Protein AF-I3TFP0-F1 (afdb_monomer_lite)

Secondary structure (DSSP, 8-state):
---TTS-HHHHHHHHHHHHTTS-HHHHHHHHTS-HHHHHHHHTTSS---HHHHHHHHHT--HHHHHHHHHHHHHHHHHHHHHHHHT--SHHHHHHHHHHHHHHHH--

Sequence (107 aa):
MSFHWVSREARLKIIDVLLSSRSIKQLASELGVSPTAVRKYVYRRAYPDDEVISRALSILAPYEKERVYEVLIEDILSSVKTLITMIDDPRLREKARERIVESVAGE

Foldseek 3Di:
DAPVLQDQVLQLQLLVLVVVPDPLCVLCVQLVHDSVVSVCSVVVVDGDHRSSVVSSQVPDDPVSNVVSVVSVVVSVVVVLVVVLVPDPDPVVSVVSVVVVCVVVVPD

pLDDT: mean 95.13, std 6.59, range [49.34, 98.5]

Radius of gyration: 16.87 Å; chains: 1; bounding box: 36×32×44 Å

Structure (mmCIF, N/CA/C/O backbone):
data_AF-I3TFP0-F1
#
_entry.id   AF-I3TFP0-F1
#
loop_
_atom_site.group_PDB
_atom_site.id
_atom_site.type_symbol
_atom_site.label_atom_id
_atom_site.label_alt_id
_atom_site.label_comp_id
_atom_site.label_asym_id
_atom_site.label_entity_id
_atom_site.label_seq_id
_atom_site.pdbx_PDB_ins_code
_atom_site.Cartn_x
_atom_site.Cartn_y
_atom_site.Cartn_z
_atom_site.occupancy
_atom_site.B_iso_or_equiv
_atom_site.auth_seq_id
_atom_site.auth_comp_id
_atom_site.auth_asym_id
_atom_site.auth_atom_id
_ato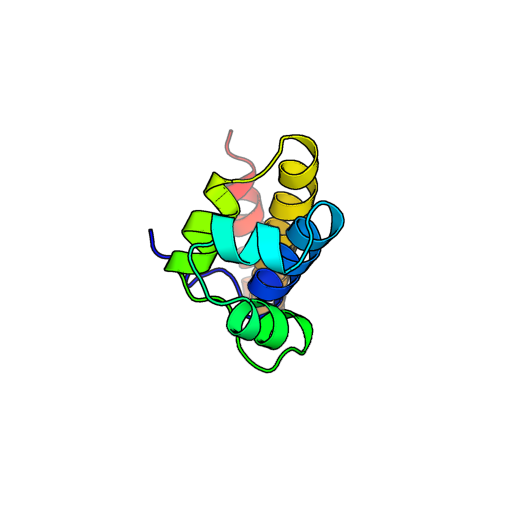m_site.pdbx_PDB_model_num
ATOM 1 N N . MET A 1 1 ? -12.456 8.762 -5.636 1.00 70.94 1 MET A N 1
ATOM 2 C CA . MET A 1 1 ? -11.221 8.709 -6.449 1.00 70.94 1 MET A CA 1
ATOM 3 C C . MET A 1 1 ? -10.911 7.243 -6.704 1.00 70.94 1 MET A C 1
ATOM 5 O O . MET A 1 1 ? -11.124 6.454 -5.794 1.00 70.94 1 MET A O 1
ATOM 9 N N . SER A 1 2 ? -10.514 6.869 -7.922 1.00 84.12 2 SER A N 1
ATOM 10 C CA . SER A 1 2 ? -10.136 5.482 -8.216 1.00 84.12 2 SER A CA 1
ATOM 11 C C . SER A 1 2 ? -8.702 5.221 -7.753 1.00 84.12 2 SER A C 1
ATOM 13 O O . SER A 1 2 ? -7.820 6.049 -7.978 1.00 84.12 2 SER A O 1
ATOM 15 N N . PHE A 1 3 ? -8.482 4.068 -7.128 1.00 90.75 3 PHE A N 1
ATOM 16 C CA . PHE A 1 3 ? -7.178 3.601 -6.651 1.00 90.75 3 PHE A CA 1
ATOM 17 C C . PHE A 1 3 ? -6.794 2.268 -7.298 1.00 90.75 3 PHE A C 1
ATOM 19 O O . PHE A 1 3 ? -6.021 1.502 -6.727 1.00 90.75 3 PHE A O 1
ATOM 26 N N . HIS A 1 4 ? -7.323 1.956 -8.486 1.00 88.62 4 HIS A N 1
ATOM 27 C CA . HIS A 1 4 ? -7.092 0.668 -9.160 1.00 88.62 4 HIS A CA 1
ATOM 28 C C . HIS A 1 4 ? -5.609 0.328 -9.390 1.00 88.62 4 HIS A C 1
ATOM 30 O O . HIS A 1 4 ? -5.279 -0.846 -9.527 1.00 88.62 4 HIS A O 1
ATOM 36 N N . TRP A 1 5 ? -4.727 1.330 -9.405 1.00 91.69 5 TRP A N 1
ATOM 37 C CA . TRP A 1 5 ? -3.278 1.155 -9.520 1.00 91.69 5 TRP A CA 1
ATOM 38 C C . TRP A 1 5 ? -2.608 0.664 -8.228 1.00 91.69 5 TRP A C 1
ATOM 40 O O . TRP A 1 5 ? -1.507 0.135 -8.296 1.00 91.69 5 TRP A O 1
ATOM 50 N N . VAL A 1 6 ? -3.263 0.807 -7.070 1.00 96.19 6 VAL A N 1
ATOM 51 C CA . VAL A 1 6 ? -2.765 0.299 -5.787 1.00 96.19 6 VAL A CA 1
ATOM 52 C C . VAL A 1 6 ? -3.083 -1.186 -5.695 1.00 96.19 6 VAL A C 1
ATOM 54 O O . VAL A 1 6 ? -4.260 -1.580 -5.652 1.00 96.19 6 VAL A O 1
ATOM 57 N N . SER A 1 7 ? -2.044 -2.012 -5.626 1.00 96.75 7 SER A N 1
ATOM 58 C CA . SER A 1 7 ? -2.194 -3.457 -5.546 1.00 96.75 7 SER A CA 1
ATOM 59 C C . SER A 1 7 ? -2.953 -3.884 -4.293 1.00 96.75 7 SER A C 1
ATOM 61 O O . SER A 1 7 ? -2.982 -3.214 -3.258 1.00 96.75 7 SER A O 1
ATOM 63 N N . ARG A 1 8 ? -3.558 -5.069 -4.366 1.00 96.88 8 ARG A N 1
ATOM 64 C CA . ARG A 1 8 ? -4.233 -5.696 -3.225 1.00 96.88 8 ARG A CA 1
ATOM 65 C C . ARG A 1 8 ? -3.334 -5.797 -1.990 1.00 96.88 8 ARG A C 1
ATOM 67 O O . ARG A 1 8 ? -3.826 -5.624 -0.880 1.00 96.88 8 ARG A O 1
ATOM 74 N N . GLU A 1 9 ? -2.041 -6.039 -2.183 1.00 97.00 9 GLU A N 1
ATOM 75 C CA . GLU A 1 9 ? -1.086 -6.155 -1.082 1.00 97.00 9 GLU A CA 1
ATOM 76 C C . GLU A 1 9 ? -0.750 -4.789 -0.477 1.00 97.00 9 GLU A C 1
ATOM 78 O O . GLU A 1 9 ? -0.789 -4.627 0.741 1.00 97.00 9 GLU A O 1
ATOM 83 N N . ALA A 1 10 ? -0.509 -3.772 -1.307 1.00 98.19 10 ALA A N 1
ATOM 84 C CA . ALA A 1 10 ? -0.268 -2.414 -0.825 1.00 98.19 10 ALA A CA 1
ATOM 85 C C . ALA A 1 10 ? -1.462 -1.872 -0.025 1.00 98.19 10 ALA A C 1
ATOM 87 O O . ALA A 1 10 ? -1.290 -1.290 1.044 1.00 98.19 10 ALA A O 1
ATOM 88 N N . ARG A 1 11 ? -2.690 -2.161 -0.466 1.00 98.31 11 ARG A N 1
ATOM 89 C CA . ARG A 1 11 ? -3.919 -1.820 0.272 1.00 98.31 11 ARG A CA 1
ATOM 90 C C . ARG A 1 11 ? -3.949 -2.405 1.675 1.00 98.31 11 ARG A C 1
ATOM 92 O O . ARG A 1 11 ? -4.363 -1.735 2.614 1.00 98.31 11 ARG A O 1
ATOM 99 N N . LEU A 1 12 ? -3.518 -3.652 1.820 1.00 98.44 12 LEU A N 1
ATOM 100 C CA . LEU A 1 12 ? -3.440 -4.320 3.112 1.00 98.44 12 LEU A CA 1
ATOM 101 C C . LEU A 1 12 ? -2.348 -3.715 3.997 1.00 98.44 12 LEU A C 1
ATOM 103 O O . LEU A 1 12 ? -2.609 -3.438 5.165 1.00 98.44 12 LEU A O 1
ATOM 107 N N . LYS A 1 13 ? -1.172 -3.424 3.431 1.00 98.38 13 LYS A N 1
ATOM 108 C CA . LYS A 1 13 ? -0.085 -2.735 4.141 1.00 98.38 13 LYS A CA 1
ATOM 109 C C . LYS A 1 13 ? -0.514 -1.359 4.664 1.00 98.38 13 LYS A C 1
ATOM 111 O O . LYS A 1 13 ? -0.168 -1.009 5.787 1.00 98.38 13 LYS A O 1
ATOM 116 N N . ILE A 1 14 ? -1.311 -0.600 3.907 1.00 98.38 14 ILE A N 1
ATOM 117 C CA . ILE A 1 14 ? -1.872 0.685 4.368 1.00 98.38 14 ILE A CA 1
ATOM 118 C C . ILE A 1 14 ? -2.727 0.488 5.627 1.00 98.38 14 ILE A C 1
ATOM 120 O O . ILE A 1 14 ? -2.596 1.242 6.590 1.00 98.38 14 ILE A O 1
ATOM 124 N N . ILE A 1 15 ? -3.570 -0.550 5.655 1.00 98.31 15 ILE A N 1
ATOM 125 C CA . ILE A 1 15 ? -4.359 -0.892 6.847 1.00 98.31 15 ILE A CA 1
ATOM 126 C C . ILE A 1 15 ? -3.449 -1.269 8.021 1.00 98.31 15 ILE A C 1
ATOM 128 O O . ILE A 1 15 ? -3.716 -0.846 9.144 1.00 98.31 15 ILE A O 1
ATOM 132 N N . ASP A 1 16 ? -2.367 -2.008 7.777 1.00 98.19 16 ASP A N 1
ATOM 133 C CA . ASP A 1 16 ? -1.413 -2.380 8.827 1.00 98.19 16 ASP A CA 1
ATOM 134 C C . ASP A 1 16 ? -0.699 -1.151 9.416 1.00 98.19 16 ASP A C 1
ATOM 136 O O . ASP A 1 16 ? -0.523 -1.065 10.633 1.00 98.19 16 ASP A O 1
ATOM 140 N N . VAL A 1 17 ? -0.336 -0.166 8.582 1.00 98.19 17 VAL A N 1
ATOM 141 C CA . VAL A 1 17 ? 0.236 1.108 9.050 1.00 98.19 17 VAL A CA 1
ATOM 142 C C . VAL A 1 17 ? -0.755 1.833 9.959 1.00 98.19 17 VAL A C 1
ATOM 144 O O . VAL A 1 17 ? -0.382 2.229 11.062 1.00 98.19 17 VAL A O 1
ATOM 147 N N . LEU A 1 18 ? -2.023 1.939 9.560 1.00 98.00 18 LEU A N 1
ATOM 148 C CA . LEU A 1 18 ? -3.059 2.585 10.372 1.00 98.00 18 LEU A CA 1
ATOM 149 C C . LEU A 1 18 ? -3.339 1.839 11.687 1.00 98.00 18 LEU A C 1
ATOM 151 O O . LEU A 1 18 ? -3.553 2.451 12.730 1.00 98.00 18 LEU A O 1
ATOM 155 N N . LEU A 1 19 ? -3.303 0.506 11.677 1.00 97.75 19 LEU A N 1
ATOM 156 C CA . LEU A 1 19 ? -3.468 -0.303 12.890 1.00 97.75 19 LEU A CA 1
ATOM 157 C C . LEU A 1 19 ? -2.283 -0.201 13.857 1.00 97.75 19 LEU A C 1
ATOM 159 O O . LEU A 1 19 ? -2.417 -0.599 15.012 1.00 97.75 19 LEU A O 1
ATOM 163 N N . SER A 1 20 ? -1.141 0.343 13.427 1.00 96.19 20 SER A N 1
ATOM 164 C CA . SER A 1 20 ? -0.002 0.560 14.327 1.00 96.19 20 SER A CA 1
ATOM 165 C C . SER A 1 20 ? -0.242 1.676 15.350 1.00 96.19 20 SER A C 1
ATOM 167 O O . SER A 1 20 ? 0.425 1.706 16.381 1.00 96.19 20 SER A O 1
ATOM 169 N N . SER A 1 21 ? -1.220 2.553 15.104 1.00 94.19 21 SER A N 1
ATOM 170 C CA . SER A 1 21 ? -1.582 3.670 15.986 1.00 94.19 21 SER A CA 1
ATOM 171 C C . SER A 1 21 ? -3.004 3.575 16.555 1.00 94.19 21 SER A C 1
ATOM 173 O O . SER A 1 21 ? -3.354 4.318 17.474 1.00 94.19 21 SER A O 1
ATOM 175 N N . ARG A 1 22 ? -3.843 2.677 16.018 1.00 95.44 22 ARG A N 1
ATOM 176 C CA . ARG A 1 22 ? -5.285 2.602 16.300 1.00 95.44 22 ARG A CA 1
ATOM 177 C C . ARG A 1 22 ? -5.715 1.181 16.620 1.00 95.44 22 ARG A C 1
ATOM 179 O O . ARG A 1 22 ? -5.270 0.212 16.012 1.00 95.44 22 ARG A O 1
ATOM 186 N N . SER A 1 23 ? -6.698 1.047 17.507 1.00 98.25 23 SER A N 1
ATOM 187 C CA . SER A 1 23 ? -7.410 -0.223 17.667 1.00 98.25 23 SER A CA 1
ATOM 188 C C . SER A 1 23 ? -8.276 -0.539 16.440 1.00 98.25 23 SER A C 1
ATOM 190 O O . SER A 1 23 ? -8.765 0.356 15.752 1.00 98.25 23 SER A O 1
ATOM 192 N N . ILE A 1 24 ? -8.586 -1.825 16.230 1.00 98.31 24 ILE A N 1
ATOM 193 C CA . ILE A 1 24 ? -9.523 -2.284 15.185 1.00 98.31 24 ILE A CA 1
ATOM 194 C C . ILE A 1 24 ? -10.860 -1.530 15.242 1.00 98.31 24 ILE A C 1
ATOM 196 O O . ILE A 1 24 ? -11.441 -1.225 14.204 1.00 98.31 24 ILE A O 1
ATOM 200 N N . LYS A 1 25 ? -11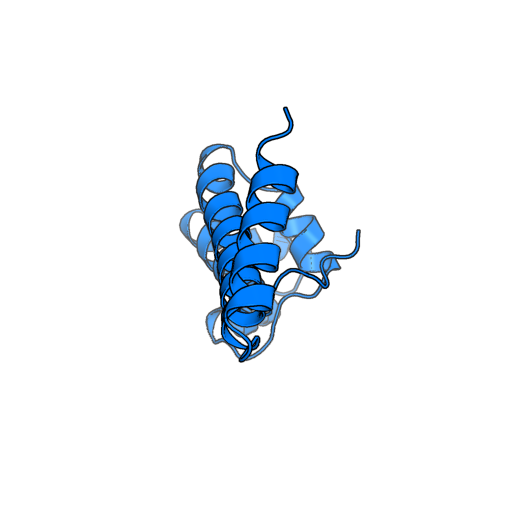.370 -1.244 16.448 1.00 98.31 25 LYS A N 1
ATOM 201 C CA . LYS A 1 25 ? -12.657 -0.558 16.627 1.00 98.31 25 LYS A CA 1
ATOM 202 C C . LYS A 1 25 ? -12.578 0.908 16.193 1.00 98.31 25 LYS A C 1
ATOM 204 O O . LYS A 1 25 ? -13.491 1.368 15.515 1.00 98.31 25 LYS A O 1
ATOM 209 N N . GLN A 1 26 ? -11.506 1.610 16.569 1.00 98.31 26 GLN A N 1
ATOM 210 C CA . GLN A 1 26 ? -11.269 2.997 16.152 1.00 98.31 26 GLN A CA 1
ATOM 211 C C . GLN A 1 26 ? -11.116 3.078 14.636 1.00 98.31 26 GLN A C 1
ATOM 213 O O . GLN A 1 26 ? -11.874 3.793 13.988 1.00 98.31 26 GLN A O 1
ATOM 218 N N . LEU A 1 27 ? -10.237 2.250 14.064 1.00 98.38 27 LEU A N 1
ATOM 219 C CA . LEU A 1 27 ? -9.998 2.255 12.627 1.00 98.38 27 LEU A CA 1
ATOM 220 C C . LEU A 1 27 ? -11.265 1.915 11.831 1.00 98.38 27 LEU A C 1
ATOM 222 O O . LEU A 1 27 ? -11.551 2.552 10.826 1.00 98.38 27 LEU A O 1
ATOM 226 N N . ALA A 1 28 ? -12.062 0.945 12.286 1.00 98.50 28 ALA A N 1
ATOM 227 C CA . ALA A 1 28 ? -13.334 0.618 11.643 1.00 98.50 28 ALA A CA 1
ATOM 228 C C . ALA A 1 28 ? -14.296 1.816 11.618 1.00 98.50 28 ALA A C 1
ATOM 230 O O . ALA A 1 28 ? -14.922 2.074 10.591 1.00 98.50 28 ALA A O 1
ATOM 231 N N . SER A 1 29 ? -14.377 2.558 12.727 1.00 98.31 29 SER A N 1
ATOM 232 C CA . SER A 1 29 ? -15.199 3.766 12.823 1.00 98.31 29 SER A CA 1
ATOM 233 C C . SER A 1 29 ? -14.727 4.849 11.854 1.00 98.31 29 SER A C 1
ATOM 235 O O . SER A 1 29 ? -15.544 5.422 11.143 1.00 98.31 29 SER A O 1
ATOM 237 N N . GLU A 1 30 ? -13.421 5.110 11.797 1.00 97.94 30 GLU A N 1
ATOM 238 C CA . GLU A 1 30 ? -12.836 6.146 10.935 1.00 97.94 30 GLU A CA 1
ATOM 239 C C . GLU A 1 30 ? -12.922 5.789 9.445 1.00 97.94 30 GLU A C 1
ATOM 241 O O . GLU A 1 30 ? -13.193 6.645 8.608 1.00 97.94 30 GLU A O 1
ATOM 246 N N . LEU A 1 31 ? -12.752 4.508 9.105 1.00 97.75 31 LEU A N 1
ATOM 247 C CA . LEU A 1 31 ? -12.923 4.004 7.742 1.00 97.75 31 LEU A CA 1
ATOM 248 C C . LEU A 1 31 ? -14.397 3.844 7.350 1.00 97.75 31 LEU A C 1
ATOM 250 O O . LEU A 1 31 ? -14.679 3.561 6.188 1.00 97.75 31 LEU A O 1
ATOM 254 N N . GLY A 1 32 ? -15.340 3.991 8.285 1.00 97.81 32 GLY A N 1
ATOM 255 C CA . GLY A 1 32 ? -16.772 3.782 8.063 1.00 97.81 32 GLY A CA 1
ATOM 256 C C . GLY A 1 32 ? -17.106 2.366 7.580 1.00 97.81 32 GLY A C 1
ATOM 257 O O . GLY A 1 32 ? -17.895 2.197 6.650 1.00 97.81 32 GLY A O 1
ATOM 258 N N . VAL A 1 33 ? -16.479 1.355 8.190 1.00 98.31 33 VAL A N 1
ATOM 259 C CA . VAL A 1 33 ? -16.711 -0.076 7.935 1.00 98.31 33 VAL A CA 1
ATOM 260 C C . VAL A 1 33 ? -16.977 -0.822 9.245 1.00 98.31 33 VAL A C 1
ATOM 262 O O . VAL A 1 33 ? -16.776 -0.303 10.340 1.00 98.31 33 VAL A O 1
ATOM 265 N N . SER A 1 34 ? -17.409 -2.082 9.167 1.00 98.38 34 SER A N 1
ATOM 266 C CA . SER A 1 34 ? -17.551 -2.899 10.379 1.00 98.38 34 SER A CA 1
ATOM 267 C C . SER A 1 34 ? -16.184 -3.324 10.949 1.00 98.38 34 SER A C 1
ATOM 269 O O . SER A 1 34 ? -15.256 -3.603 10.183 1.00 98.38 34 SER A O 1
ATOM 271 N N . PRO A 1 35 ? -16.049 -3.512 12.278 1.00 98.38 35 PRO A N 1
ATOM 272 C CA . PRO A 1 35 ? -14.853 -4.124 12.869 1.00 98.38 35 PRO A CA 1
ATOM 273 C C . PRO A 1 35 ? -14.525 -5.499 12.272 1.00 98.38 35 PRO A C 1
ATOM 275 O O . PRO A 1 35 ? -13.363 -5.887 12.178 1.00 98.38 35 PRO A O 1
ATOM 278 N N . THR A 1 36 ? -15.546 -6.239 11.834 1.00 98.38 36 THR A N 1
ATOM 279 C CA . THR A 1 36 ? -15.388 -7.519 11.134 1.00 98.38 36 THR A CA 1
ATOM 280 C C . THR A 1 36 ? -14.699 -7.351 9.781 1.00 98.38 36 THR A C 1
ATOM 282 O O . THR A 1 36 ? -13.873 -8.190 9.429 1.00 98.38 36 THR A O 1
ATOM 285 N N . ALA A 1 37 ? -14.985 -6.281 9.032 1.00 98.38 37 ALA A N 1
ATOM 286 C CA . ALA A 1 37 ? -14.285 -5.983 7.783 1.00 98.38 37 ALA A CA 1
ATOM 287 C C . ALA A 1 37 ? -12.794 -5.718 8.037 1.00 98.38 37 ALA A C 1
ATOM 289 O O . ALA A 1 37 ? -11.953 -6.352 7.407 1.00 98.38 37 ALA A O 1
ATOM 290 N N . VAL A 1 38 ? -12.465 -4.901 9.044 1.00 98.38 38 VAL A N 1
ATOM 291 C CA . VAL A 1 38 ? -11.066 -4.654 9.436 1.00 98.38 38 VAL A CA 1
ATOM 292 C C . VAL A 1 38 ? -10.364 -5.953 9.837 1.00 98.38 38 VAL A C 1
ATOM 294 O O . VAL A 1 38 ? -9.261 -6.220 9.370 1.00 98.38 38 VAL A O 1
ATOM 297 N N . ARG A 1 39 ? -11.017 -6.833 10.612 1.00 98.38 39 ARG A N 1
ATOM 298 C CA . ARG A 1 39 ? -10.466 -8.170 10.910 1.00 98.38 39 ARG A CA 1
ATOM 299 C C . ARG A 1 39 ? -10.215 -8.989 9.644 1.00 98.38 39 ARG A C 1
ATOM 301 O O . ARG A 1 39 ? -9.200 -9.670 9.566 1.00 98.38 39 ARG A O 1
ATOM 308 N N . LYS A 1 40 ? -11.109 -8.943 8.648 1.00 98.50 40 LYS A N 1
ATOM 309 C CA . LYS A 1 40 ? -10.882 -9.635 7.369 1.00 98.50 40 LYS A CA 1
ATOM 310 C C . LYS A 1 40 ? -9.642 -9.099 6.650 1.00 98.50 40 LYS A C 1
ATOM 312 O O . LYS A 1 40 ? -8.933 -9.912 6.067 1.00 98.50 40 LYS A O 1
ATOM 317 N N . TYR A 1 41 ? -9.356 -7.799 6.725 1.00 98.31 41 TYR A N 1
ATOM 318 C CA . TYR A 1 41 ? -8.126 -7.218 6.171 1.00 98.31 41 TYR A CA 1
ATOM 319 C C . TYR A 1 41 ? -6.888 -7.716 6.923 1.00 98.31 41 TYR A C 1
ATOM 321 O O . TYR A 1 41 ? -5.956 -8.218 6.303 1.00 98.31 41 TYR A O 1
ATOM 329 N N . VAL A 1 42 ? -6.915 -7.691 8.260 1.00 97.12 42 VAL A N 1
ATOM 330 C CA . VAL A 1 42 ? -5.817 -8.201 9.106 1.00 97.12 42 VAL A CA 1
ATOM 331 C C . VAL A 1 42 ? -5.508 -9.667 8.798 1.00 97.12 42 VAL A C 1
ATOM 333 O O . VAL A 1 42 ? -4.357 -10.036 8.598 1.00 97.12 42 VAL A O 1
ATOM 336 N N . TYR A 1 43 ? -6.538 -10.507 8.685 1.00 97.69 43 TYR A N 1
ATOM 337 C CA . TYR A 1 43 ? -6.378 -11.932 8.382 1.00 97.69 43 TYR A CA 1
ATOM 338 C C . TYR A 1 43 ? -6.222 -12.245 6.887 1.00 97.69 43 TYR A C 1
ATOM 340 O O . TYR A 1 43 ? -6.306 -13.412 6.510 1.00 97.69 43 TYR A O 1
ATOM 348 N N . ARG A 1 44 ? -6.051 -11.227 6.031 1.00 97.62 44 ARG A N 1
ATOM 349 C CA . ARG A 1 44 ? -5.911 -11.362 4.569 1.00 97.62 44 ARG A CA 1
ATOM 350 C C . ARG A 1 44 ? -7.043 -12.164 3.902 1.00 97.62 44 ARG A C 1
ATOM 352 O O . ARG A 1 44 ? -6.848 -12.837 2.898 1.00 97.62 44 ARG A O 1
ATOM 359 N N . ARG A 1 45 ? -8.255 -12.091 4.464 1.00 97.62 45 ARG A N 1
ATOM 360 C CA . ARG A 1 45 ? -9.476 -12.751 3.956 1.00 97.62 45 ARG A CA 1
ATOM 361 C C . ARG A 1 45 ? -10.299 -11.862 3.025 1.00 97.62 45 ARG A C 1
ATOM 363 O O . ARG A 1 45 ? -11.232 -12.342 2.390 1.00 97.62 45 ARG A O 1
ATOM 370 N N . ALA A 1 46 ? -10.014 -10.565 3.007 1.00 97.25 46 ALA A N 1
ATOM 371 C CA . ALA A 1 46 ? -10.609 -9.588 2.105 1.00 97.25 46 ALA A CA 1
ATOM 372 C C . ALA A 1 46 ? -9.620 -8.442 1.879 1.00 97.25 46 ALA A C 1
ATOM 374 O O . ALA A 1 46 ? -8.689 -8.269 2.665 1.00 97.25 46 ALA A O 1
ATOM 375 N N . TYR A 1 47 ? -9.868 -7.643 0.845 1.00 97.38 47 TYR A N 1
ATOM 376 C CA . TYR A 1 47 ? -9.068 -6.470 0.513 1.00 97.38 47 TYR A CA 1
ATOM 377 C C . TYR A 1 47 ? -9.920 -5.204 0.647 1.00 97.38 47 TYR A C 1
ATOM 379 O O . TYR A 1 47 ? -11.098 -5.250 0.283 1.00 97.38 47 TYR A O 1
ATOM 387 N N . PRO A 1 48 ? -9.350 -4.092 1.137 1.00 97.25 48 PRO A N 1
ATOM 388 C CA . PRO A 1 48 ? -10.008 -2.791 1.097 1.00 97.25 48 PRO A CA 1
ATOM 389 C C . PRO A 1 48 ? -10.337 -2.378 -0.343 1.00 97.25 48 PRO A C 1
ATOM 391 O O . PRO A 1 48 ? -9.471 -2.434 -1.220 1.00 97.25 48 PRO A O 1
ATOM 394 N N . ASP A 1 49 ? -11.566 -1.943 -0.599 1.00 96.62 49 ASP A N 1
ATOM 395 C CA . ASP A 1 49 ? -11.936 -1.347 -1.885 1.00 96.62 49 ASP A CA 1
ATOM 396 C C . ASP A 1 49 ? -11.414 0.098 -2.016 1.00 96.62 49 ASP A C 1
ATOM 398 O O . ASP A 1 49 ? -10.732 0.628 -1.135 1.00 96.62 49 ASP A O 1
ATOM 402 N N . ASP A 1 50 ? -11.676 0.727 -3.161 1.00 96.75 50 ASP A N 1
ATOM 403 C CA . ASP A 1 50 ? -11.217 2.090 -3.457 1.00 96.75 50 ASP A CA 1
ATOM 404 C C . ASP A 1 50 ? -11.778 3.124 -2.482 1.00 96.75 50 ASP A C 1
ATOM 406 O O . ASP A 1 50 ? -11.093 4.091 -2.153 1.00 96.75 50 ASP A O 1
ATOM 410 N N . GLU A 1 51 ? -13.003 2.924 -2.003 1.00 96.75 51 GLU A N 1
ATOM 411 C CA . GLU A 1 51 ? -13.631 3.842 -1.066 1.00 96.75 51 GLU A CA 1
ATOM 412 C C . GLU A 1 51 ? -12.957 3.758 0.305 1.00 96.75 51 GLU A C 1
ATOM 414 O O . GLU A 1 51 ? -12.603 4.787 0.886 1.00 96.75 51 GLU A O 1
ATOM 419 N N . VAL A 1 52 ? -12.687 2.543 0.790 1.00 97.44 52 VAL A N 1
ATOM 420 C CA . VAL A 1 52 ? -11.958 2.324 2.044 1.00 97.44 52 VAL A CA 1
ATOM 421 C C . VAL A 1 52 ? -10.545 2.900 1.963 1.00 97.44 52 VAL A C 1
ATOM 423 O O . VAL A 1 52 ? -10.106 3.551 2.910 1.00 97.44 52 VAL A O 1
ATOM 426 N N . ILE A 1 53 ? -9.843 2.726 0.839 1.00 97.94 53 ILE A N 1
ATOM 427 C CA . ILE A 1 53 ? -8.503 3.305 0.643 1.00 97.94 53 ILE A CA 1
ATOM 428 C C . ILE A 1 53 ? -8.554 4.827 0.569 1.00 97.94 53 ILE A C 1
ATOM 430 O O . ILE A 1 53 ? -7.751 5.495 1.213 1.00 97.94 53 ILE A O 1
ATOM 434 N N . SER A 1 54 ? -9.534 5.394 -0.134 1.00 97.38 54 SER A N 1
ATOM 435 C CA . SER A 1 54 ? -9.727 6.843 -0.170 1.00 97.38 54 SER A CA 1
ATOM 436 C C . SER A 1 54 ? -9.895 7.421 1.237 1.00 97.38 54 SER A C 1
ATOM 438 O O . SER A 1 54 ? -9.280 8.436 1.566 1.00 97.38 54 SER A O 1
ATOM 440 N N . ARG A 1 55 ? -10.705 6.767 2.081 1.00 97.50 55 ARG A N 1
ATOM 441 C CA . ARG A 1 55 ? -10.900 7.175 3.477 1.00 97.50 55 ARG A CA 1
ATOM 442 C C . ARG A 1 55 ? -9.614 7.007 4.279 1.00 97.50 55 ARG A C 1
ATOM 444 O O . ARG A 1 55 ? -9.214 7.956 4.944 1.00 97.50 55 ARG A O 1
ATOM 451 N N . ALA A 1 56 ? -8.930 5.869 4.146 1.00 97.56 56 ALA A N 1
ATOM 452 C CA . ALA A 1 56 ? -7.652 5.586 4.802 1.00 97.56 56 ALA A CA 1
ATOM 453 C C . ALA A 1 56 ? -6.612 6.690 4.553 1.00 97.56 56 ALA A C 1
ATOM 455 O O . ALA A 1 56 ? -5.991 7.168 5.497 1.00 97.56 56 ALA A O 1
ATOM 456 N N . LEU A 1 57 ? -6.480 7.148 3.305 1.00 97.12 57 LEU A N 1
ATOM 457 C CA . LEU A 1 57 ? -5.552 8.222 2.940 1.00 97.12 57 LEU A CA 1
ATOM 458 C C . LEU A 1 57 ? -5.967 9.593 3.496 1.00 97.12 57 LEU A C 1
ATOM 460 O O . LEU A 1 57 ? -5.110 10.414 3.817 1.00 97.12 57 LEU A O 1
ATOM 464 N N . SER A 1 58 ? -7.269 9.846 3.646 1.00 96.62 58 SER A N 1
ATOM 465 C CA . SER A 1 58 ? -7.773 11.121 4.179 1.00 96.62 58 SER A CA 1
ATOM 466 C C . SER A 1 58 ? -7.599 11.278 5.694 1.00 96.62 58 SER A C 1
ATOM 468 O O . SER A 1 58 ? -7.559 12.401 6.190 1.00 96.62 58 SER A O 1
ATOM 470 N N . ILE A 1 59 ? -7.469 10.166 6.425 1.00 96.50 59 ILE A N 1
ATOM 471 C CA . ILE A 1 59 ? -7.376 10.139 7.893 1.00 96.50 59 ILE A CA 1
ATOM 472 C C . ILE A 1 59 ? -5.941 9.927 8.397 1.00 96.50 59 ILE A C 1
ATOM 474 O O . ILE A 1 59 ? -5.752 9.615 9.573 1.00 96.50 59 ILE A O 1
ATOM 478 N N . LEU A 1 60 ? -4.932 10.031 7.526 1.00 97.19 60 LEU A N 1
ATOM 479 C CA . LEU A 1 60 ? -3.534 9.811 7.901 1.00 97.19 60 LEU A CA 1
ATOM 480 C C . LEU A 1 60 ? -3.031 10.892 8.859 1.00 97.19 60 LEU A C 1
ATOM 482 O O . LEU A 1 60 ? -3.038 12.086 8.541 1.00 97.19 60 LEU A O 1
ATOM 486 N N . ALA A 1 61 ? -2.503 10.456 9.997 1.00 94.81 61 ALA A N 1
ATOM 487 C CA . ALA A 1 61 ? -1.719 11.299 10.879 1.00 94.81 61 ALA A CA 1
ATOM 488 C C . ALA A 1 61 ? -0.364 11.640 10.225 1.00 94.81 61 ALA A C 1
ATOM 490 O O . ALA A 1 61 ? 0.136 10.867 9.401 1.00 94.81 61 ALA A O 1
ATOM 491 N N . PRO A 1 62 ? 0.281 12.765 10.594 1.00 93.12 62 PRO A N 1
ATOM 492 C CA . PRO A 1 62 ? 1.545 13.184 9.985 1.00 93.12 62 PRO A CA 1
ATOM 493 C C . PRO A 1 62 ? 2.634 12.100 9.968 1.00 93.12 62 PRO A C 1
ATOM 495 O O . PRO A 1 62 ? 3.293 11.930 8.950 1.00 93.12 62 PRO A O 1
ATOM 498 N N . TYR A 1 63 ? 2.764 11.323 11.047 1.00 91.25 63 TYR A N 1
ATOM 499 C CA . TYR A 1 63 ? 3.755 10.245 11.172 1.00 91.25 63 TYR A CA 1
ATOM 500 C C . TYR A 1 63 ? 3.396 8.964 10.392 1.00 91.25 63 TYR A C 1
ATOM 502 O O . TYR A 1 63 ? 4.242 8.096 10.202 1.00 91.25 63 TYR A O 1
ATOM 510 N N . GLU A 1 64 ? 2.146 8.808 9.950 1.00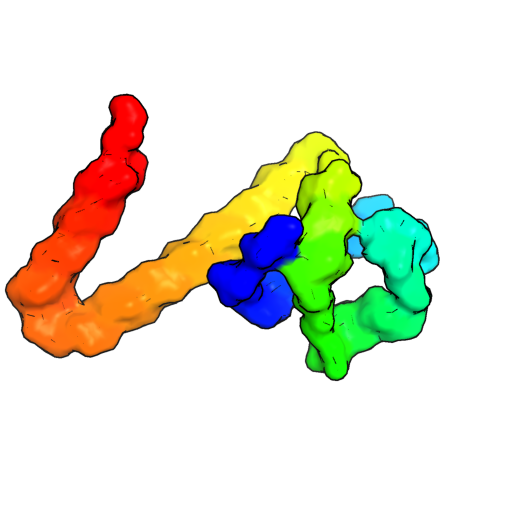 96.56 64 GLU A N 1
ATOM 511 C CA . GLU A 1 64 ? 1.717 7.669 9.124 1.00 96.56 64 GLU A CA 1
ATOM 512 C C . GLU A 1 64 ? 1.903 7.958 7.640 1.00 96.56 64 GLU A C 1
ATOM 514 O O . GLU A 1 64 ? 2.101 7.028 6.861 1.00 96.56 64 GLU A O 1
ATOM 519 N N . LYS A 1 65 ? 1.838 9.240 7.251 1.00 96.69 65 LYS A N 1
ATOM 520 C CA . LYS A 1 65 ? 1.941 9.666 5.852 1.00 96.69 65 LYS A CA 1
ATOM 521 C C . LYS A 1 65 ? 3.200 9.132 5.197 1.00 96.69 65 LYS A C 1
ATOM 523 O O . LYS A 1 65 ? 3.095 8.537 4.135 1.00 96.69 65 LYS A O 1
ATOM 528 N N . GLU A 1 66 ? 4.349 9.309 5.841 1.00 95.50 66 GLU A N 1
ATOM 529 C CA . GLU A 1 66 ? 5.639 8.832 5.333 1.00 95.50 66 GLU A CA 1
ATOM 530 C C . GLU A 1 66 ? 5.592 7.330 5.025 1.00 95.50 66 GLU A C 1
ATOM 532 O O . GLU A 1 66 ? 5.750 6.931 3.875 1.00 95.50 66 GLU A O 1
ATOM 537 N N . ARG A 1 67 ? 5.207 6.512 6.010 1.00 97.19 67 ARG A N 1
ATOM 538 C CA . ARG A 1 67 ? 5.113 5.049 5.866 1.00 97.19 67 ARG A CA 1
ATOM 539 C C . ARG A 1 67 ? 4.099 4.612 4.809 1.00 97.19 67 ARG A C 1
ATOM 541 O O . ARG A 1 67 ? 4.305 3.618 4.120 1.00 97.19 67 ARG A O 1
ATOM 548 N N . VAL A 1 68 ? 2.975 5.317 4.679 1.00 97.94 68 VAL A N 1
ATOM 549 C CA . VAL A 1 68 ? 1.981 5.014 3.640 1.00 97.94 68 VAL A CA 1
ATOM 550 C C . VAL A 1 68 ? 2.495 5.387 2.253 1.00 97.94 68 VAL A C 1
ATOM 552 O O . VAL A 1 68 ? 2.293 4.618 1.314 1.00 97.94 68 VAL A O 1
ATOM 555 N N . TYR A 1 69 ? 3.178 6.522 2.106 1.00 96.62 69 TYR A N 1
ATOM 556 C CA . TYR A 1 69 ? 3.794 6.888 0.835 1.00 96.62 69 TYR A CA 1
ATOM 557 C C . TYR A 1 69 ? 4.899 5.912 0.444 1.00 96.62 69 TYR A C 1
ATOM 559 O O . TYR A 1 69 ? 4.936 5.516 -0.715 1.00 96.62 69 TYR A O 1
ATOM 567 N N . GLU A 1 70 ? 5.718 5.443 1.386 1.00 97.50 70 GLU A N 1
ATOM 568 C CA . GLU A 1 70 ? 6.688 4.369 1.135 1.00 97.50 70 GLU A CA 1
ATOM 569 C C . GLU A 1 70 ? 6.006 3.115 0.578 1.00 97.50 70 GLU A C 1
ATOM 571 O O . GLU A 1 70 ? 6.415 2.610 -0.465 1.00 97.50 70 GLU A O 1
ATOM 576 N N . VAL A 1 71 ? 4.907 2.662 1.195 1.00 98.19 71 VAL A N 1
ATOM 577 C CA . VAL A 1 71 ? 4.129 1.510 0.702 1.00 98.19 71 VAL A CA 1
ATOM 578 C C . VAL A 1 71 ? 3.651 1.719 -0.738 1.00 98.19 71 VAL A C 1
ATOM 580 O O . VAL A 1 71 ? 3.734 0.799 -1.550 1.00 98.19 71 VAL A O 1
ATOM 583 N N . LEU A 1 72 ? 3.142 2.910 -1.061 1.00 97.56 72 LEU A N 1
ATOM 584 C CA . LEU A 1 72 ? 2.654 3.233 -2.405 1.00 97.56 72 LEU A CA 1
ATOM 585 C C . LEU A 1 72 ? 3.795 3.315 -3.428 1.00 97.56 72 LEU A C 1
ATOM 587 O O . LEU A 1 72 ? 3.661 2.806 -4.540 1.00 97.56 72 LEU A O 1
ATOM 591 N N . ILE A 1 73 ? 4.917 3.928 -3.053 1.00 96.69 73 ILE A N 1
ATOM 592 C CA . ILE A 1 73 ? 6.106 4.052 -3.899 1.00 96.69 73 ILE A CA 1
ATOM 593 C C . ILE A 1 73 ? 6.675 2.664 -4.197 1.00 96.69 73 ILE A C 1
ATOM 595 O O . ILE A 1 73 ? 6.910 2.340 -5.359 1.00 96.69 73 ILE A O 1
ATOM 599 N N . GLU A 1 74 ? 6.839 1.813 -3.182 1.00 97.50 74 GLU A N 1
ATOM 600 C CA . GLU A 1 74 ? 7.309 0.436 -3.356 1.00 97.50 74 GLU A CA 1
ATOM 601 C C . GLU A 1 74 ? 6.406 -0.377 -4.291 1.00 97.50 74 GLU A C 1
ATOM 603 O O . GLU A 1 74 ? 6.903 -1.138 -5.125 1.00 97.50 74 GLU A O 1
ATOM 608 N N . ASP A 1 75 ? 5.087 -0.213 -4.181 1.00 97.50 75 ASP A N 1
ATOM 609 C CA . ASP A 1 75 ? 4.110 -0.910 -5.023 1.00 97.50 75 ASP A CA 1
ATOM 610 C C . ASP A 1 75 ? 4.247 -0.526 -6.503 1.00 97.50 75 ASP A C 1
ATOM 612 O O . ASP A 1 75 ? 4.301 -1.388 -7.393 1.00 97.50 75 ASP A O 1
ATOM 616 N N . ILE A 1 76 ? 4.393 0.775 -6.768 1.00 95.81 76 ILE A N 1
ATOM 617 C CA . ILE A 1 76 ? 4.631 1.295 -8.116 1.00 95.81 76 ILE A CA 1
ATOM 618 C C . ILE A 1 76 ? 5.988 0.812 -8.634 1.00 95.81 76 ILE A C 1
ATOM 620 O O . ILE A 1 76 ? 6.063 0.280 -9.742 1.00 95.81 76 ILE A O 1
ATOM 624 N N . LEU A 1 77 ? 7.060 0.943 -7.847 1.00 95.06 77 LEU A N 1
ATOM 625 C CA . LEU A 1 77 ? 8.405 0.524 -8.249 1.00 95.06 77 LEU A CA 1
ATOM 626 C C . LEU A 1 77 ? 8.469 -0.976 -8.551 1.00 95.06 77 LEU A C 1
ATOM 628 O O . LEU A 1 77 ? 9.120 -1.382 -9.514 1.00 95.06 77 LEU A O 1
ATOM 632 N N . SER A 1 78 ? 7.763 -1.802 -7.779 1.00 95.56 78 SER A N 1
ATOM 633 C CA . SER A 1 78 ? 7.635 -3.238 -8.036 1.00 95.56 78 SER A CA 1
ATOM 634 C C . SER A 1 78 ? 6.939 -3.517 -9.373 1.00 95.56 78 SER A C 1
ATOM 636 O O . SER A 1 78 ? 7.412 -4.329 -10.178 1.00 95.56 78 SER A O 1
ATOM 638 N N . SER A 1 79 ? 5.858 -2.790 -9.658 1.00 94.56 79 SER A N 1
ATOM 639 C CA . SER A 1 79 ? 5.115 -2.900 -10.918 1.00 94.56 79 SER A CA 1
ATOM 640 C C . SER A 1 79 ? 5.966 -2.470 -12.118 1.00 94.56 79 SER A C 1
ATOM 642 O O . SER A 1 79 ? 6.042 -3.179 -13.122 1.00 94.56 79 SER A O 1
ATOM 644 N N . VAL A 1 80 ? 6.687 -1.353 -11.989 1.00 95.00 80 VAL A N 1
ATOM 645 C CA . VAL A 1 80 ? 7.621 -0.847 -13.004 1.00 95.00 80 VAL A CA 1
ATOM 646 C C . VAL A 1 80 ? 8.774 -1.825 -13.232 1.00 95.00 80 VAL A C 1
ATOM 648 O O . VAL A 1 80 ? 9.106 -2.140 -14.375 1.00 95.00 80 VAL A O 1
ATOM 651 N N . LYS A 1 81 ? 9.365 -2.360 -12.159 1.00 94.94 81 LYS A N 1
ATOM 652 C CA . LYS A 1 81 ? 10.420 -3.375 -12.245 1.00 94.94 81 LYS A CA 1
ATOM 653 C C . LYS A 1 81 ? 9.926 -4.605 -13.001 1.00 94.94 81 LYS A C 1
ATOM 655 O O . LYS A 1 81 ? 10.626 -5.072 -13.896 1.00 94.94 81 LYS A O 1
ATOM 660 N N . THR A 1 82 ? 8.723 -5.080 -12.682 1.00 94.88 82 THR A N 1
ATOM 661 C CA . THR A 1 82 ? 8.093 -6.223 -13.355 1.00 94.88 82 THR A CA 1
ATOM 662 C C . THR A 1 82 ? 7.943 -5.955 -14.850 1.00 94.88 82 THR A C 1
ATOM 664 O O . THR A 1 82 ? 8.423 -6.747 -15.661 1.00 94.88 82 THR A O 1
ATOM 667 N N . LEU A 1 83 ? 7.384 -4.799 -15.221 1.00 93.62 83 LEU A N 1
ATOM 668 C CA . LEU A 1 83 ? 7.250 -4.383 -16.617 1.00 93.62 83 LEU A CA 1
ATOM 669 C C . LEU A 1 83 ? 8.596 -4.404 -17.358 1.00 93.62 83 LEU A C 1
ATOM 671 O O . LEU A 1 83 ? 8.696 -5.005 -18.423 1.00 93.62 83 LEU A O 1
ATOM 675 N N . ILE A 1 84 ? 9.643 -3.799 -16.786 1.00 95.44 84 ILE A N 1
ATOM 676 C CA . ILE A 1 84 ? 10.983 -3.773 -17.395 1.00 95.44 84 ILE A CA 1
ATOM 677 C C . ILE A 1 84 ? 11.535 -5.195 -17.571 1.00 95.44 84 ILE A C 1
ATOM 679 O O . ILE A 1 84 ? 12.145 -5.501 -18.596 1.00 95.44 84 ILE A O 1
ATOM 683 N N . THR A 1 85 ? 11.340 -6.072 -16.582 1.00 94.69 85 THR A N 1
ATOM 684 C CA . THR A 1 85 ? 11.846 -7.454 -16.637 1.00 94.69 85 THR A CA 1
ATOM 685 C C . THR A 1 85 ? 11.141 -8.328 -17.670 1.00 94.69 85 THR A C 1
ATOM 687 O O . THR A 1 85 ? 11.756 -9.276 -18.142 1.00 94.69 85 THR A O 1
ATOM 690 N N . MET A 1 86 ? 9.906 -7.998 -18.063 1.00 96.25 86 MET A N 1
ATOM 691 C CA . MET A 1 86 ? 9.169 -8.711 -19.117 1.00 96.25 86 MET A CA 1
ATOM 692 C C . MET A 1 86 ? 9.669 -8.394 -20.537 1.00 96.25 86 MET A C 1
ATOM 694 O O . MET A 1 86 ? 9.241 -9.034 -21.492 1.00 96.25 86 MET A O 1
ATOM 698 N N . ILE A 1 87 ? 10.541 -7.395 -20.705 1.00 97.12 87 ILE A N 1
ATOM 699 C CA . ILE A 1 87 ? 11.081 -7.018 -22.014 1.00 97.12 87 ILE A CA 1
ATOM 700 C C . ILE A 1 87 ? 12.321 -7.865 -22.301 1.00 97.12 87 ILE A C 1
ATOM 702 O O . ILE A 1 87 ? 13.380 -7.624 -21.715 1.00 97.12 87 ILE A O 1
ATOM 706 N N . ASP A 1 88 ? 12.206 -8.833 -23.210 1.00 96.50 88 ASP A N 1
ATOM 707 C CA . ASP A 1 88 ? 13.306 -9.740 -23.572 1.00 96.50 88 ASP A CA 1
ATOM 708 C C . ASP A 1 88 ? 14.403 -9.061 -24.404 1.00 96.50 88 ASP A C 1
ATOM 710 O O . ASP A 1 88 ? 15.584 -9.327 -24.190 1.00 96.50 88 ASP A O 1
ATOM 714 N N . ASP A 1 89 ? 14.032 -8.150 -25.314 1.00 97.69 89 ASP A N 1
ATOM 715 C CA . ASP A 1 89 ? 14.976 -7.393 -26.146 1.00 97.69 89 ASP A CA 1
ATOM 716 C C . ASP A 1 89 ? 15.776 -6.391 -25.282 1.00 97.69 89 ASP A C 1
ATOM 718 O O . ASP A 1 89 ? 15.192 -5.431 -24.758 1.00 97.69 89 ASP A O 1
ATOM 722 N N . PRO A 1 90 ? 17.111 -6.549 -25.154 1.00 95.88 90 PRO A N 1
ATOM 723 C CA . PRO A 1 90 ? 17.938 -5.664 -24.336 1.00 95.88 90 PRO A CA 1
ATOM 724 C C . PRO A 1 90 ? 17.879 -4.191 -24.758 1.00 95.88 90 PRO A C 1
ATOM 726 O O . PRO A 1 90 ? 17.905 -3.311 -23.900 1.00 95.88 90 PRO A O 1
ATOM 729 N N . ARG A 1 91 ? 17.747 -3.903 -26.060 1.00 96.94 91 ARG A N 1
ATOM 730 C CA . ARG A 1 91 ? 17.655 -2.534 -26.586 1.00 96.94 91 ARG A CA 1
ATOM 731 C C . ARG A 1 91 ? 16.342 -1.878 -26.172 1.00 96.94 91 ARG A C 1
ATOM 733 O O . ARG A 1 91 ? 16.324 -0.705 -25.808 1.00 96.94 91 ARG A O 1
ATOM 740 N N . LEU A 1 92 ? 15.235 -2.620 -26.233 1.00 96.94 92 LEU A N 1
ATOM 741 C CA . LEU A 1 92 ? 13.933 -2.113 -25.788 1.00 96.94 92 LEU A CA 1
ATOM 742 C C . LEU A 1 92 ? 13.880 -1.957 -24.267 1.00 96.94 92 LEU A C 1
ATOM 744 O O . LEU A 1 92 ? 13.275 -1.003 -23.779 1.00 96.94 92 LEU A O 1
ATOM 748 N N . ARG A 1 93 ? 14.534 -2.858 -23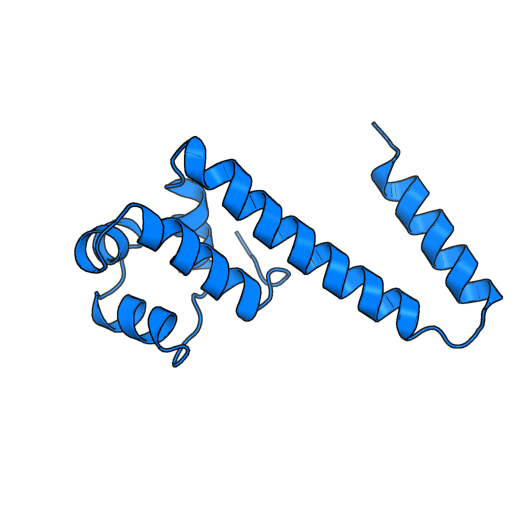.527 1.00 96.75 93 ARG A N 1
ATOM 749 C CA . ARG A 1 93 ? 14.648 -2.784 -22.069 1.00 96.75 93 ARG A CA 1
ATOM 750 C C . ARG A 1 93 ? 15.407 -1.533 -21.634 1.00 96.75 93 ARG A C 1
ATOM 752 O O . ARG A 1 93 ? 14.939 -0.845 -20.731 1.00 96.75 93 ARG A O 1
ATOM 759 N N . GLU A 1 94 ? 16.529 -1.224 -22.282 1.00 95.38 94 GLU A N 1
ATOM 760 C CA . GLU A 1 94 ? 17.304 -0.012 -21.989 1.00 95.38 94 GLU A CA 1
ATOM 761 C C . GLU A 1 94 ? 16.505 1.248 -22.317 1.00 95.38 94 GLU A C 1
ATOM 763 O O . GLU A 1 94 ? 16.303 2.100 -21.456 1.00 95.38 94 GLU A O 1
ATOM 768 N N . LYS A 1 95 ? 15.892 1.292 -23.505 1.00 95.94 95 LYS A N 1
ATOM 769 C CA . LYS A 1 95 ? 15.013 2.400 -23.893 1.00 95.94 95 LYS A CA 1
ATOM 770 C C . LYS A 1 95 ? 13.859 2.615 -22.905 1.00 95.94 95 LYS A C 1
ATOM 772 O O . LYS A 1 95 ? 13.448 3.747 -22.668 1.00 95.94 95 LYS A O 1
ATOM 777 N N . ALA A 1 96 ? 13.292 1.546 -22.343 1.00 95.12 96 ALA A N 1
ATOM 778 C CA . ALA A 1 96 ? 12.250 1.660 -21.324 1.00 95.12 96 ALA A CA 1
ATOM 779 C C . ALA A 1 96 ? 12.789 2.268 -20.019 1.00 95.12 96 ALA A C 1
ATOM 781 O O . ALA A 1 96 ? 12.120 3.120 -19.437 1.00 95.12 96 ALA A O 1
ATOM 782 N N . ARG A 1 97 ? 13.994 1.870 -19.581 1.00 93.88 97 ARG A N 1
ATOM 783 C CA . ARG A 1 97 ? 14.657 2.431 -18.392 1.00 93.88 97 ARG A CA 1
ATOM 784 C C . ARG A 1 97 ? 14.913 3.925 -18.546 1.00 93.88 97 ARG A C 1
ATOM 786 O O . ARG A 1 97 ? 14.504 4.679 -17.669 1.00 93.88 97 ARG A O 1
ATOM 793 N N . GLU A 1 98 ? 15.517 4.336 -19.658 1.00 94.12 98 GLU A N 1
ATOM 794 C CA . GLU A 1 98 ? 15.803 5.745 -19.959 1.00 94.12 98 GLU A CA 1
ATOM 795 C C . GLU A 1 98 ? 14.525 6.590 -19.901 1.00 94.12 98 GLU A C 1
ATOM 797 O O . GLU A 1 98 ? 14.457 7.554 -19.144 1.00 94.12 98 GLU A O 1
ATOM 802 N N . ARG A 1 99 ? 13.459 6.166 -20.597 1.00 93.50 99 ARG A N 1
ATOM 803 C CA . ARG A 1 99 ? 12.181 6.902 -20.609 1.00 93.50 99 ARG A CA 1
ATOM 804 C C . ARG A 1 99 ? 11.537 7.020 -19.231 1.00 93.50 99 ARG A C 1
ATOM 806 O O . ARG A 1 99 ? 10.914 8.037 -18.941 1.00 93.50 99 ARG A O 1
ATOM 813 N N . ILE A 1 100 ? 11.643 5.984 -18.395 1.00 93.00 100 ILE A N 1
ATOM 814 C CA . ILE A 1 100 ? 11.123 6.032 -17.023 1.00 93.00 100 ILE A CA 1
ATOM 815 C C . ILE A 1 100 ? 11.907 7.064 -16.211 1.00 93.00 100 ILE A C 1
ATOM 817 O O . ILE A 1 100 ? 11.284 7.897 -15.559 1.00 93.00 100 ILE A O 1
ATOM 821 N N . VAL A 1 101 ? 13.241 7.051 -16.290 1.00 91.44 101 VAL 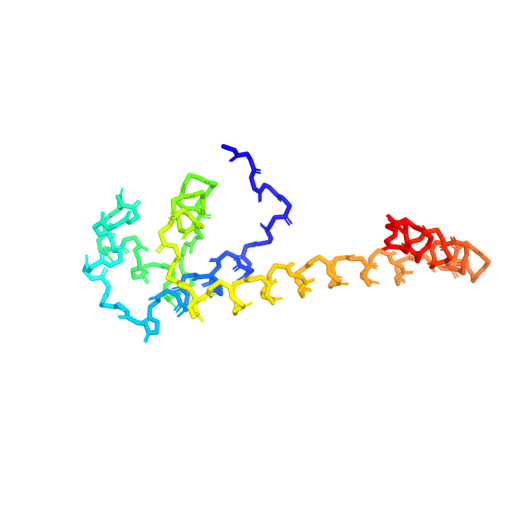A N 1
ATOM 822 C CA . VAL A 1 101 ? 14.098 8.020 -15.588 1.00 91.44 101 VAL A CA 1
ATOM 823 C C . VAL A 1 101 ? 13.797 9.447 -16.043 1.00 91.44 101 VAL A C 1
ATOM 825 O O . VAL A 1 101 ? 13.550 10.305 -15.202 1.00 91.44 101 VAL A O 1
ATOM 828 N N . GLU A 1 102 ? 13.726 9.697 -17.351 1.00 92.75 102 GLU A N 1
ATOM 829 C CA . GLU A 1 102 ? 13.367 11.011 -17.904 1.00 92.75 102 GLU A CA 1
ATOM 830 C C . GLU A 1 102 ? 12.001 11.497 -17.401 1.00 92.75 102 GLU A C 1
ATOM 832 O O . GLU A 1 102 ? 11.842 12.668 -17.069 1.00 92.75 102 GLU A O 1
ATOM 837 N N . SER A 1 103 ? 11.017 10.596 -17.301 1.00 89.44 103 SER A N 1
ATOM 838 C CA . SER A 1 103 ? 9.657 10.953 -16.880 1.00 89.44 103 SER A CA 1
ATOM 839 C C . SER A 1 103 ? 9.531 11.347 -15.407 1.00 89.44 103 SER A C 1
ATOM 841 O O . SER A 1 103 ? 8.578 12.036 -15.056 1.00 89.44 103 SER A O 1
ATOM 843 N N . VAL A 1 104 ? 10.467 10.914 -14.555 1.00 87.19 104 VAL A N 1
ATOM 844 C CA . VAL A 1 104 ? 10.470 11.222 -13.113 1.00 87.19 104 VAL A CA 1
ATOM 845 C C . VAL A 1 104 ? 11.519 12.263 -12.727 1.00 87.19 104 VAL A C 1
ATOM 847 O O . VAL A 1 104 ? 11.446 12.813 -11.636 1.00 87.19 104 VAL A O 1
ATOM 850 N N . ALA A 1 105 ? 12.491 12.532 -13.603 1.00 79.50 105 ALA A N 1
ATOM 851 C CA . ALA A 1 105 ? 13.530 13.538 -13.393 1.00 79.50 105 ALA A CA 1
ATOM 852 C C . ALA A 1 105 ? 13.068 14.970 -13.718 1.00 79.50 105 ALA A C 1
ATOM 854 O O . ALA A 1 105 ? 13.785 15.919 -13.413 1.00 79.50 105 ALA A O 1
ATOM 855 N N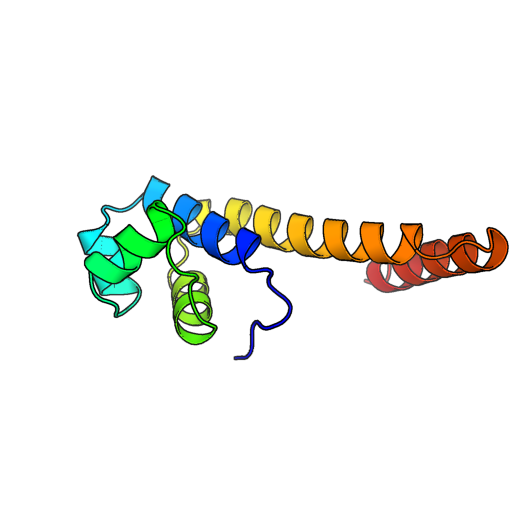 . GLY A 1 106 ? 11.906 15.129 -14.359 1.00 64.81 106 GLY A N 1
ATOM 856 C CA . GLY A 1 106 ? 11.328 16.431 -14.681 1.00 64.81 106 GLY A CA 1
ATOM 857 C C . GLY A 1 106 ? 10.593 17.060 -13.498 1.00 64.81 106 GLY A C 1
ATOM 858 O O . GLY A 1 106 ? 9.369 16.958 -13.429 1.00 64.81 106 GLY A O 1
ATOM 859 N N . GLU A 1 107 ? 11.343 17.733 -12.626 1.00 49.34 107 GLU A N 1
ATOM 860 C CA . GLU A 1 107 ? 10.892 18.911 -11.865 1.00 49.34 107 GLU A CA 1
ATOM 861 C C . GLU A 1 107 ? 11.633 20.157 -12.365 1.00 49.34 107 GLU A C 1
ATOM 863 O O . GLU A 1 107 ? 12.879 20.096 -12.497 1.00 49.34 107 GLU A O 1
#

Organism: Thermogladius calderae (strain DSM 22663 / VKM B-2946 / 1633) (NCBI:txid1184251)